Protein AF-A0A7X8ELQ6-F1 (afdb_monomer_lite)

Sequence (70 aa):
REIGVGRVSIPVGPLFAAVKGMTAYLEAIKGDQIAEGRTELVAPFSEFKDLVGFEKFRELEKDYLPEFVE

Secondary structure (DSSP, 8-state):
-TT--S----SSHHHHHHHHHHHHHHHHTTTT---TT-GGGS--HHHHHHHHTHHHHHHHHHHHSPP---

Structure (mmCIF, N/CA/C/O backbone):
data_AF-A0A7X8ELQ6-F1
#
_entry.id   AF-A0A7X8ELQ6-F1
#
loop_
_atom_site.group_PDB
_atom_site.id
_atom_site.type_symbol
_atom_site.label_atom_id
_atom_site.label_alt_id
_atom_site.label_comp_id
_atom_site.label_asym_id
_atom_site.label_entity_id
_atom_site.label_seq_id
_atom_site.pdbx_PDB_ins_code
_atom_site.Cartn_x
_atom_site.Cartn_y
_atom_site.Cartn_z
_atom_site.occupancy
_atom_site.B_iso_or_equiv
_atom_site.auth_seq_id
_atom_site.auth_comp_id
_atom_site.auth_asym_id
_atom_site.auth_atom_id
_atom_site.pdbx_PDB_model_num
ATOM 1 N N . ARG A 1 1 ? 16.333 11.756 -18.873 1.00 58.59 1 ARG A N 1
ATOM 2 C CA . ARG A 1 1 ? 16.771 11.224 -20.191 1.00 58.59 1 ARG A CA 1
ATOM 3 C C . ARG A 1 1 ? 17.860 12.097 -20.818 1.00 58.59 1 ARG A C 1
ATOM 5 O O . ARG A 1 1 ? 18.805 11.532 -21.337 1.00 58.59 1 ARG A O 1
ATOM 12 N N . GLU A 1 2 ? 17.788 13.425 -20.687 1.00 71.19 2 GLU A N 1
ATOM 13 C CA . GLU A 1 2 ? 18.761 14.389 -21.250 1.00 71.19 2 GLU A CA 1
ATOM 14 C C . GLU A 1 2 ? 20.209 14.257 -20.731 1.00 71.19 2 GLU A C 1
ATOM 16 O O . GLU A 1 2 ? 21.140 14.587 -21.447 1.00 71.19 2 GLU A O 1
ATOM 21 N N . ILE A 1 3 ? 20.418 13.696 -19.536 1.00 81.62 3 ILE A N 1
ATOM 22 C CA . ILE A 1 3 ? 21.746 13.438 -18.933 1.00 81.62 3 ILE A CA 1
ATOM 23 C C . ILE A 1 3 ? 22.337 12.044 -19.250 1.00 81.62 3 ILE A C 1
ATOM 25 O O . ILE A 1 3 ? 23.323 11.641 -18.644 1.00 81.62 3 ILE A O 1
ATOM 29 N N . GLY A 1 4 ? 21.745 11.272 -20.172 1.00 92.00 4 GLY A N 1
ATOM 30 C CA . GLY A 1 4 ? 22.347 10.022 -20.678 1.00 92.00 4 GLY A CA 1
ATOM 31 C C . GLY A 1 4 ? 22.329 8.806 -19.734 1.00 92.00 4 GLY A C 1
ATOM 32 O O . GLY A 1 4 ? 23.004 7.815 -19.994 1.00 92.00 4 GLY A O 1
ATOM 33 N N . VAL A 1 5 ? 21.564 8.841 -18.638 1.00 89.94 5 VAL A N 1
ATOM 34 C CA . VAL A 1 5 ? 21.528 7.744 -17.649 1.00 89.94 5 VAL A CA 1
ATOM 35 C C . VAL A 1 5 ? 20.710 6.544 -18.150 1.00 89.94 5 VAL A C 1
ATOM 37 O O . VAL A 1 5 ?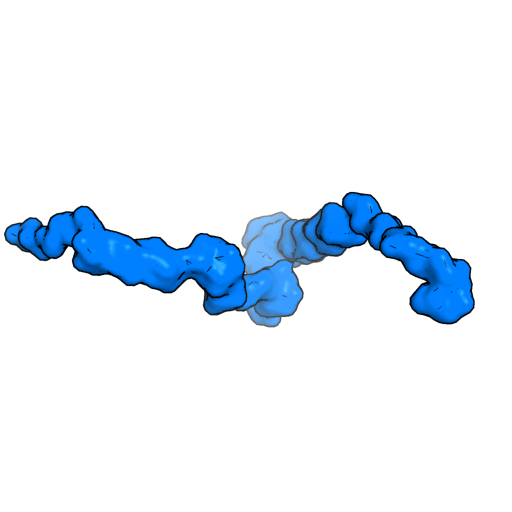 19.543 6.703 -18.513 1.00 89.94 5 VAL A O 1
ATOM 40 N N . GLY A 1 6 ? 21.291 5.338 -18.106 1.00 92.19 6 GLY A N 1
ATOM 41 C CA . GLY A 1 6 ? 20.644 4.093 -18.557 1.00 92.19 6 GLY A CA 1
ATOM 42 C C . GLY A 1 6 ? 19.632 3.486 -17.574 1.00 92.19 6 GLY A C 1
ATOM 43 O O . GLY A 1 6 ? 18.734 2.756 -17.984 1.00 92.19 6 GLY A O 1
ATOM 44 N N . ARG A 1 7 ? 19.742 3.800 -16.276 1.00 92.00 7 ARG A N 1
ATOM 45 C CA . ARG A 1 7 ? 18.793 3.380 -15.233 1.00 92.00 7 ARG A CA 1
ATOM 46 C C . ARG A 1 7 ? 18.790 4.385 -14.090 1.00 92.00 7 ARG A C 1
ATOM 48 O O . ARG A 1 7 ? 19.845 4.861 -13.682 1.00 92.00 7 ARG A O 1
ATOM 55 N N . VAL A 1 8 ? 17.613 4.635 -13.527 1.00 89.31 8 VAL A N 1
ATOM 56 C CA . VAL A 1 8 ? 17.455 5.305 -12.232 1.00 89.31 8 VAL A CA 1
ATOM 57 C C . VAL A 1 8 ? 16.950 4.267 -11.239 1.00 89.31 8 VAL A C 1
ATOM 59 O O . VAL A 1 8 ? 16.009 3.534 -11.531 1.00 89.31 8 VAL A O 1
ATOM 62 N N . SER A 1 9 ? 17.603 4.168 -10.085 1.00 91.81 9 SER A N 1
ATOM 63 C CA . SER A 1 9 ? 17.225 3.232 -9.027 1.00 91.81 9 SER A CA 1
ATOM 64 C C . SER A 1 9 ? 16.581 4.000 -7.880 1.00 91.81 9 SER A C 1
ATOM 66 O O . SER A 1 9 ? 17.195 4.923 -7.356 1.00 91.81 9 SER A O 1
ATOM 68 N N . ILE A 1 10 ? 15.384 3.589 -7.460 1.00 91.62 10 ILE A N 1
ATOM 69 C CA . ILE A 1 10 ? 14.697 4.122 -6.274 1.00 91.62 10 ILE A CA 1
ATOM 70 C C . ILE A 1 10 ? 14.500 2.951 -5.301 1.00 91.62 10 ILE A C 1
ATOM 72 O O . ILE A 1 10 ? 13.451 2.314 -5.310 1.00 91.62 10 ILE A O 1
ATOM 76 N N . PRO A 1 11 ? 15.530 2.592 -4.516 1.00 90.44 11 PRO A N 1
ATOM 77 C CA . PRO A 1 11 ? 15.566 1.310 -3.812 1.00 90.44 11 PRO A CA 1
ATOM 78 C C . PRO A 1 11 ? 14.558 1.203 -2.660 1.00 90.44 11 PRO A C 1
ATOM 80 O O . PRO A 1 11 ? 14.035 0.126 -2.412 1.00 90.44 11 PRO A O 1
ATOM 83 N N . VAL A 1 12 ? 14.277 2.307 -1.961 1.00 95.31 12 VAL A N 1
ATOM 84 C CA . VAL A 1 12 ? 13.494 2.299 -0.706 1.00 95.31 12 VAL A CA 1
ATOM 85 C C . VAL A 1 12 ? 12.206 3.119 -0.765 1.00 95.31 12 VAL A C 1
ATOM 87 O O . VAL A 1 12 ? 11.467 3.165 0.213 1.00 95.31 12 VAL A O 1
ATOM 90 N N . GLY A 1 13 ? 11.912 3.751 -1.904 1.00 95.69 13 GLY A N 1
ATOM 91 C CA . GLY A 1 13 ? 10.746 4.629 -2.057 1.00 95.69 13 GLY A CA 1
ATOM 92 C C . GLY A 1 13 ? 9.424 3.964 -1.645 1.00 95.69 13 GLY A C 1
ATOM 93 O O . GLY A 1 13 ? 8.722 4.519 -0.799 1.00 95.69 13 GLY A O 1
ATOM 94 N N . PRO A 1 14 ? 9.108 2.756 -2.154 1.00 94.88 14 PRO A N 1
ATOM 95 C CA . PRO A 1 14 ? 7.884 2.050 -1.777 1.00 94.88 14 PRO A CA 1
ATOM 96 C C . PRO A 1 14 ? 7.813 1.716 -0.283 1.00 94.88 14 PRO A C 1
ATOM 98 O O . PRO A 1 14 ? 6.771 1.895 0.341 1.00 94.88 14 PRO A O 1
ATOM 101 N N . LEU A 1 15 ? 8.931 1.288 0.313 1.00 96.69 15 LEU A N 1
ATOM 102 C CA . LEU A 1 15 ? 8.976 0.946 1.734 1.00 96.69 15 LEU A CA 1
ATOM 103 C C . LEU A 1 15 ? 8.743 2.180 2.614 1.00 96.69 15 LEU A C 1
ATOM 105 O O . LEU A 1 15 ? 8.010 2.105 3.594 1.00 96.69 15 LEU A O 1
ATOM 109 N N . PHE A 1 16 ? 9.316 3.330 2.251 1.00 96.44 16 PHE A N 1
ATOM 110 C CA . PHE A 1 16 ? 9.120 4.577 2.997 1.00 96.44 16 PHE A CA 1
ATOM 111 C C . PHE A 1 16 ? 7.660 5.038 2.942 1.00 96.44 16 PHE A C 1
ATOM 113 O O . PHE A 1 16 ? 7.113 5.473 3.957 1.00 96.44 16 PHE A O 1
ATOM 120 N N . ALA A 1 17 ? 7.016 4.906 1.780 1.00 95.81 17 ALA A N 1
ATOM 121 C CA . ALA A 1 17 ? 5.594 5.193 1.634 1.00 95.81 17 ALA A CA 1
ATOM 122 C C . ALA A 1 17 ? 4.739 4.251 2.500 1.00 95.81 17 ALA A C 1
ATOM 124 O O . ALA A 1 17 ? 3.864 4.724 3.227 1.00 95.81 17 ALA A O 1
ATOM 125 N N . ALA A 1 18 ? 5.042 2.949 2.490 1.00 96.00 18 ALA A N 1
ATOM 126 C CA . ALA A 1 18 ? 4.345 1.952 3.300 1.00 96.00 18 ALA A CA 1
ATOM 127 C C . ALA A 1 18 ? 4.477 2.227 4.807 1.00 96.00 18 ALA A C 1
ATOM 129 O O . ALA A 1 18 ? 3.473 2.247 5.515 1.00 96.00 18 ALA A O 1
ATOM 130 N N . VAL A 1 19 ? 5.694 2.507 5.291 1.00 97.69 19 VAL A N 1
ATOM 131 C CA . VAL A 1 19 ? 5.939 2.865 6.699 1.00 97.69 19 VAL A CA 1
ATOM 132 C C . VAL A 1 19 ? 5.132 4.102 7.088 1.00 97.69 19 VAL A C 1
ATOM 134 O O . VAL A 1 19 ? 4.457 4.094 8.114 1.00 97.69 19 VAL A O 1
ATOM 137 N N . LYS A 1 20 ? 5.148 5.155 6.263 1.00 97.12 20 LYS A N 1
ATOM 138 C CA . LYS A 1 20 ? 4.408 6.389 6.556 1.00 97.12 20 LYS A CA 1
ATOM 139 C C . LYS A 1 20 ? 2.894 6.160 6.617 1.00 97.12 20 LYS A C 1
ATOM 141 O O . LYS A 1 20 ? 2.259 6.644 7.551 1.00 9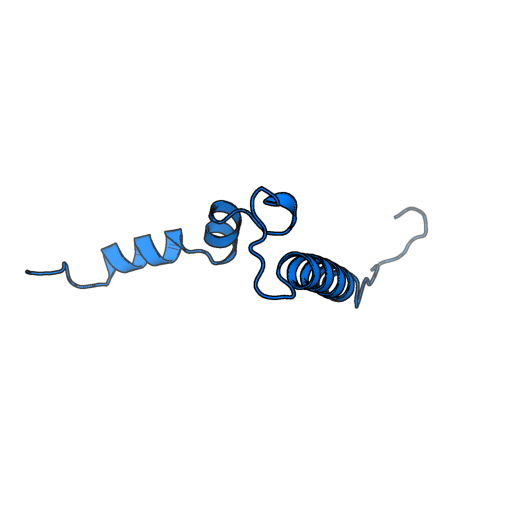7.12 20 LYS A O 1
ATOM 146 N N . GLY A 1 21 ? 2.328 5.441 5.646 1.00 96.12 21 GLY A N 1
ATOM 147 C CA . GLY A 1 21 ? 0.893 5.139 5.609 1.00 96.12 21 GLY A CA 1
ATOM 148 C C . GLY A 1 21 ? 0.449 4.293 6.802 1.00 96.12 21 GLY A C 1
ATOM 149 O O . GLY A 1 21 ? -0.521 4.632 7.474 1.00 96.12 21 GLY A O 1
ATOM 150 N N . MET A 1 22 ? 1.219 3.253 7.129 1.00 96.88 22 MET A N 1
ATOM 151 C CA . MET A 1 22 ? 0.936 2.377 8.266 1.00 96.88 22 MET A CA 1
ATOM 152 C C . MET A 1 22 ? 0.982 3.131 9.596 1.00 96.88 22 MET A C 1
ATOM 154 O O . MET A 1 22 ? 0.058 3.005 10.393 1.00 96.88 22 MET A O 1
ATOM 158 N N . THR A 1 23 ? 2.000 3.967 9.821 1.00 97.75 23 THR A N 1
ATOM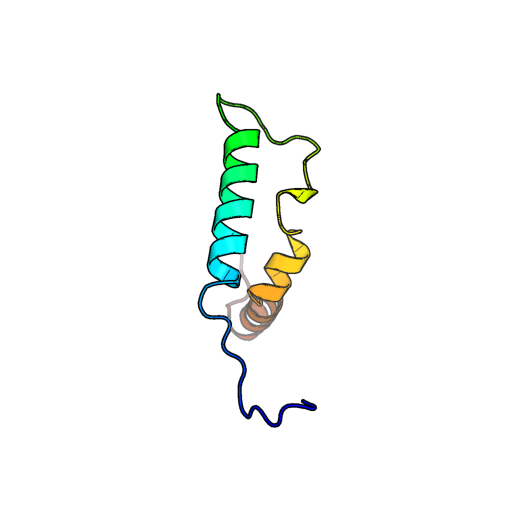 159 C CA . THR A 1 23 ? 2.071 4.810 11.025 1.00 97.75 23 THR A CA 1
ATOM 160 C C . THR A 1 23 ? 0.866 5.745 11.132 1.00 97.75 23 THR A C 1
ATOM 162 O O . THR A 1 23 ? 0.299 5.881 12.212 1.00 97.75 23 THR A O 1
ATOM 165 N N . ALA A 1 24 ? 0.444 6.366 10.025 1.00 96.69 24 ALA A N 1
ATOM 166 C CA . ALA A 1 24 ? -0.711 7.263 10.022 1.00 96.69 24 ALA A CA 1
ATOM 167 C C . ALA A 1 24 ? -2.024 6.533 10.354 1.00 96.69 24 ALA A C 1
ATOM 169 O O . ALA A 1 24 ? -2.834 7.056 11.116 1.00 96.69 24 ALA A O 1
ATOM 170 N N . TYR A 1 25 ? -2.219 5.324 9.818 1.00 96.50 25 TYR A N 1
ATOM 171 C CA . TYR A 1 25 ? -3.380 4.494 10.136 1.00 96.50 25 TYR A CA 1
ATOM 172 C C . TYR A 1 25 ? -3.379 4.036 11.599 1.00 96.50 25 TYR A C 1
ATOM 174 O O . TYR A 1 25 ? -4.382 4.197 12.288 1.00 96.50 25 TYR A O 1
ATOM 182 N N . LEU A 1 26 ? -2.247 3.525 12.094 1.00 96.38 26 LEU A N 1
ATOM 183 C CA . LEU A 1 26 ? -2.118 3.057 13.477 1.00 96.38 26 LEU A CA 1
ATOM 184 C C . LEU A 1 26 ? -2.362 4.173 14.496 1.00 96.38 26 LEU A C 1
ATOM 186 O O . LEU A 1 26 ? -3.019 3.936 15.505 1.00 96.38 26 LEU A O 1
ATOM 190 N N . GLU A 1 27 ? -1.881 5.389 14.232 1.00 96.25 27 GLU A N 1
ATOM 191 C CA . GLU A 1 27 ? -2.151 6.531 15.111 1.00 96.25 27 GLU A CA 1
ATOM 192 C C . GLU A 1 27 ? -3.643 6.898 15.119 1.00 96.25 27 GLU A C 1
ATOM 194 O O . GLU A 1 27 ? -4.170 7.266 16.163 1.00 96.25 27 GLU A O 1
ATOM 199 N N . ALA A 1 28 ? -4.345 6.737 13.991 1.00 95.75 28 ALA A N 1
ATOM 200 C CA . ALA A 1 28 ? -5.776 7.022 13.893 1.00 95.75 28 ALA A CA 1
ATOM 201 C C . ALA A 1 28 ? -6.673 6.020 14.645 1.00 95.75 28 ALA A C 1
ATOM 203 O O . ALA A 1 28 ? -7.815 6.356 14.944 1.00 95.75 28 ALA A O 1
ATOM 204 N N . ILE A 1 29 ? -6.184 4.810 14.939 1.00 96.06 29 ILE A N 1
ATOM 205 C CA . ILE A 1 29 ? -6.939 3.770 15.671 1.00 96.06 29 ILE A CA 1
ATOM 206 C C . ILE A 1 29 ? -6.425 3.533 17.099 1.00 96.06 29 ILE A C 1
ATOM 208 O O . ILE A 1 29 ? -6.886 2.640 17.811 1.00 96.06 29 ILE A O 1
ATOM 212 N N . LYS A 1 30 ? -5.422 4.296 17.530 1.00 96.62 30 LYS A N 1
ATOM 213 C CA . LYS A 1 30 ? -4.776 4.122 18.830 1.00 96.62 30 LYS A CA 1
ATOM 214 C C . LYS A 1 30 ? -5.750 4.409 19.977 1.00 96.62 30 LYS A C 1
ATOM 216 O O . LYS A 1 30 ? -6.537 5.345 19.915 1.00 96.62 30 LYS A O 1
ATOM 221 N N . GLY A 1 31 ? -5.637 3.643 21.066 1.00 95.88 31 GLY A N 1
ATOM 222 C CA . GLY A 1 31 ? -6.485 3.823 22.250 1.00 95.88 31 GLY A CA 1
ATOM 223 C C . GLY A 1 31 ? -7.928 3.362 22.031 1.00 95.88 31 GLY A C 1
ATOM 224 O O . GLY A 1 31 ? -8.847 4.038 22.481 1.00 95.88 31 GLY A O 1
ATOM 225 N N . ASP A 1 32 ? -8.100 2.240 21.324 1.00 91.94 32 ASP A N 1
ATOM 226 C CA . ASP A 1 32 ? -9.386 1.600 21.011 1.00 91.94 32 ASP A CA 1
ATOM 227 C C . ASP A 1 32 ? -10.347 2.475 20.188 1.00 91.94 32 ASP A C 1
ATOM 229 O O . ASP A 1 32 ? -11.570 2.384 20.304 1.00 91.94 32 ASP A O 1
ATOM 233 N N . GLN A 1 33 ? -9.786 3.326 19.325 1.00 93.88 33 GLN A N 1
ATOM 234 C CA . GLN A 1 33 ? -10.549 4.154 18.397 1.00 93.88 33 GLN A CA 1
ATOM 235 C C . GLN A 1 33 ? -10.754 3.446 17.057 1.00 93.88 33 GLN A C 1
ATOM 237 O O . GLN A 1 33 ? -9.936 2.639 16.615 1.00 93.88 33 GLN A O 1
ATOM 242 N N . ILE A 1 34 ? -11.838 3.799 16.370 1.00 93.25 34 ILE A N 1
ATOM 243 C CA . ILE A 1 34 ? -12.049 3.444 14.966 1.00 93.25 34 ILE A CA 1
ATOM 244 C C . ILE A 1 34 ? -11.725 4.647 14.077 1.00 93.25 34 ILE A C 1
ATOM 246 O O . ILE A 1 34 ? -12.000 5.790 14.435 1.00 93.25 34 ILE A O 1
ATOM 250 N N . ALA A 1 35 ? -11.179 4.393 12.889 1.00 91.75 35 ALA A N 1
ATOM 251 C CA . ALA A 1 35 ? -10.847 5.425 11.906 1.00 91.75 35 ALA A CA 1
ATOM 252 C C . ALA A 1 35 ? -12.081 5.843 11.073 1.00 91.75 35 ALA A C 1
ATOM 254 O O . ALA A 1 35 ? -12.057 5.826 9.840 1.00 91.75 35 ALA A O 1
ATOM 255 N N . GLU A 1 36 ? -13.193 6.166 11.739 1.00 92.75 36 GLU A N 1
ATOM 256 C CA . GLU A 1 36 ? -14.449 6.525 11.074 1.00 92.75 36 GLU A CA 1
ATOM 257 C C . GLU A 1 36 ? -14.273 7.771 10.189 1.00 92.75 36 GLU A C 1
ATOM 259 O O . GLU A 1 36 ? -13.674 8.768 10.590 1.00 92.75 36 GLU A O 1
ATOM 264 N N . GLY A 1 37 ? -14.752 7.698 8.944 1.00 92.38 37 GLY A N 1
ATOM 265 C CA . GLY A 1 37 ? -14.624 8.779 7.962 1.00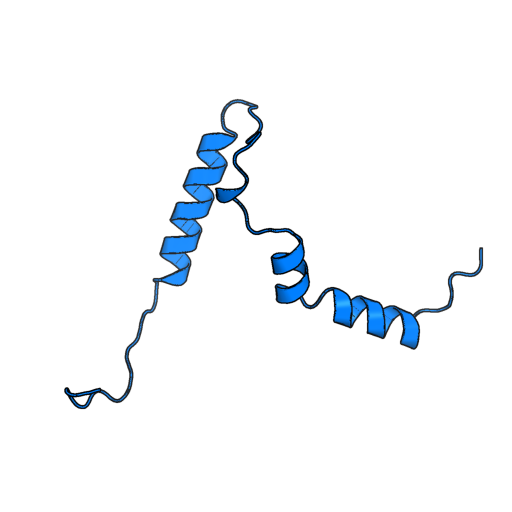 92.38 37 GLY A CA 1
ATOM 266 C C . GLY A 1 37 ? -13.214 8.990 7.394 1.00 92.38 37 GLY A C 1
ATOM 267 O O . GLY A 1 37 ? -13.057 9.811 6.495 1.00 92.38 37 GLY A O 1
ATOM 268 N N . ARG A 1 38 ? -12.199 8.243 7.856 1.00 92.69 38 ARG A N 1
ATOM 269 C CA . ARG A 1 38 ? -1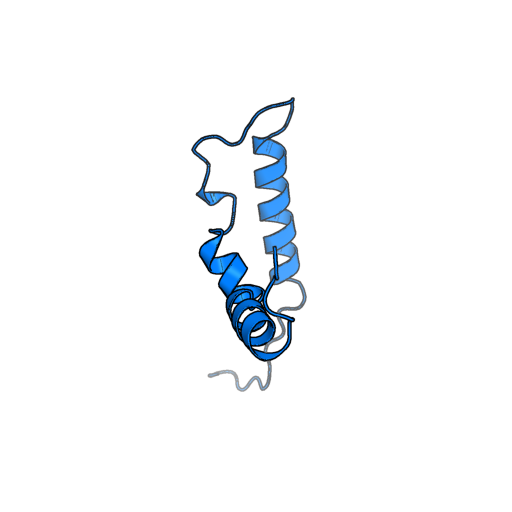0.800 8.358 7.404 1.00 92.69 38 ARG A CA 1
ATOM 270 C C . ARG A 1 38 ? -10.474 7.407 6.247 1.00 92.69 38 ARG A C 1
ATOM 272 O O . ARG A 1 38 ? -9.506 6.643 6.299 1.00 92.69 38 ARG A O 1
ATOM 279 N N . THR A 1 39 ? -11.312 7.398 5.212 1.00 92.69 39 THR A N 1
ATOM 280 C CA . THR A 1 39 ? -11.158 6.484 4.066 1.00 92.69 39 THR A CA 1
ATOM 281 C C . THR A 1 39 ? -9.887 6.743 3.259 1.00 92.69 39 THR A C 1
ATOM 283 O O . THR A 1 39 ? -9.432 5.853 2.550 1.00 92.69 39 THR A O 1
ATOM 286 N N . GLU A 1 40 ? -9.263 7.912 3.403 1.00 94.75 40 GLU A N 1
ATOM 287 C CA . GLU A 1 40 ? -7.995 8.252 2.759 1.00 94.75 40 GLU A CA 1
ATOM 288 C C . GLU A 1 40 ? -6.777 7.532 3.362 1.00 94.75 40 GLU A C 1
ATOM 290 O O . GLU A 1 40 ? -5.700 7.549 2.767 1.00 94.75 40 GLU A O 1
ATOM 295 N N . LEU A 1 41 ? -6.919 6.915 4.543 1.00 94.88 41 LEU A N 1
ATOM 296 C CA . LEU A 1 41 ? -5.841 6.162 5.197 1.00 94.88 41 LEU A CA 1
ATOM 297 C C . LEU A 1 41 ? -5.701 4.725 4.681 1.00 94.88 41 LEU A C 1
ATOM 299 O O . LEU A 1 41 ? -4.761 4.029 5.068 1.00 94.88 41 LEU A O 1
ATOM 303 N N . VAL A 1 42 ? -6.626 4.264 3.839 1.00 92.69 42 VAL A N 1
ATOM 304 C CA . VAL A 1 42 ? -6.679 2.884 3.353 1.00 92.69 42 VAL A CA 1
ATOM 305 C C . VAL A 1 42 ? -6.913 2.849 1.848 1.00 92.69 42 VAL A C 1
ATOM 307 O O . VAL A 1 42 ? -7.526 3.745 1.275 1.00 92.69 42 VAL A O 1
ATOM 310 N N . ALA A 1 43 ? -6.431 1.794 1.195 1.00 94.06 43 ALA A N 1
ATOM 311 C CA . ALA A 1 43 ? -6.794 1.541 -0.192 1.00 94.06 43 ALA A CA 1
ATOM 312 C C . ALA A 1 43 ? -8.276 1.122 -0.275 1.00 94.06 43 ALA A C 1
ATOM 314 O O . ALA A 1 43 ? -8.730 0.338 0.570 1.00 94.06 43 ALA A O 1
ATOM 315 N N . PRO A 1 44 ? -9.031 1.577 -1.289 1.00 95.25 44 PRO A N 1
ATOM 316 C CA . PRO A 1 44 ? -10.360 1.051 -1.564 1.00 95.25 44 PRO A CA 1
ATOM 317 C C . PRO A 1 44 ? -10.328 -0.468 -1.752 1.00 95.25 44 PRO A C 1
ATOM 319 O O . PRO A 1 44 ? -9.440 -1.015 -2.409 1.00 95.25 44 PRO A O 1
ATOM 322 N N . PHE A 1 45 ? -11.333 -1.169 -1.223 1.00 94.38 45 PHE A N 1
ATOM 323 C CA . PHE A 1 45 ? -11.376 -2.629 -1.324 1.00 94.38 45 PHE A CA 1
ATOM 324 C C . PHE A 1 45 ? -11.449 -3.118 -2.779 1.00 94.38 45 PHE A C 1
ATOM 326 O O . PHE A 1 45 ? -10.887 -4.159 -3.105 1.00 94.38 45 PHE A O 1
ATOM 333 N N . SER A 1 46 ? -12.085 -2.355 -3.673 1.00 95.81 46 SER A N 1
ATOM 334 C CA 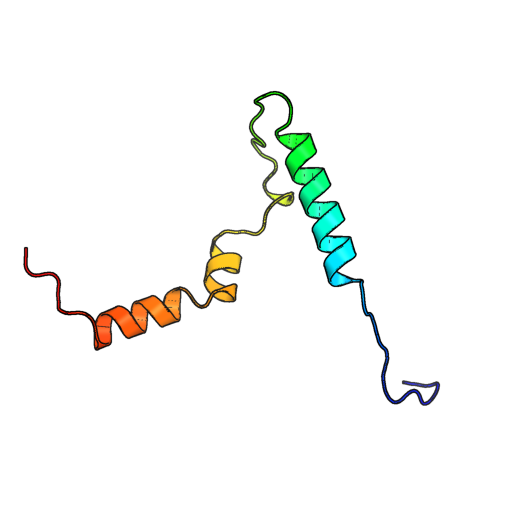. SER A 1 46 ? -12.093 -2.640 -5.112 1.00 95.81 46 SER A CA 1
ATOM 335 C C . SER A 1 46 ? -10.684 -2.651 -5.708 1.00 95.81 46 SER A C 1
ATOM 337 O O . SER A 1 46 ? -10.322 -3.613 -6.373 1.00 95.81 46 SER A O 1
ATOM 339 N N . GLU A 1 47 ? -9.863 -1.645 -5.400 1.00 96.50 47 GLU A N 1
ATOM 340 C CA . GLU A 1 47 ? -8.476 -1.579 -5.877 1.00 96.50 47 GLU A CA 1
ATOM 341 C C . GLU A 1 47 ? -7.637 -2.728 -5.312 1.00 96.50 47 GLU A C 1
ATOM 343 O O . GLU A 1 47 ? -6.808 -3.308 -6.014 1.00 96.50 47 GLU A O 1
ATOM 348 N N . PHE A 1 48 ? -7.881 -3.105 -4.054 1.00 95.88 48 PHE A N 1
ATOM 349 C CA . PHE A 1 48 ? -7.242 -4.274 -3.461 1.00 95.88 48 PHE A CA 1
ATOM 350 C C . PHE A 1 48 ? -7.618 -5.565 -4.198 1.00 95.88 48 PHE A C 1
ATOM 352 O O . PHE A 1 48 ? -6.728 -6.348 -4.527 1.00 95.88 48 PHE A O 1
ATOM 359 N N . LYS A 1 49 ? -8.908 -5.782 -4.494 1.00 97.25 49 LYS A N 1
ATOM 360 C CA . LYS A 1 49 ? -9.374 -6.951 -5.258 1.00 97.25 49 LYS A CA 1
ATOM 361 C C . LYS A 1 49 ? -8.700 -7.039 -6.625 1.00 97.25 49 LYS A C 1
ATOM 363 O O . LYS A 1 49 ? -8.272 -8.127 -7.015 1.00 97.25 49 LYS A O 1
ATOM 368 N N . ASP A 1 50 ? -8.570 -5.910 -7.313 1.00 96.69 50 ASP A N 1
ATOM 369 C CA . ASP A 1 50 ? -7.900 -5.844 -8.610 1.00 96.69 50 ASP A CA 1
ATOM 370 C C . ASP A 1 50 ? -6.409 -6.185 -8.479 1.00 96.69 50 ASP A C 1
ATOM 372 O O . ASP A 1 50 ? -5.891 -7.005 -9.243 1.00 96.69 50 ASP A O 1
ATOM 376 N N . LEU A 1 51 ? -5.733 -5.627 -7.466 1.00 96.69 51 LEU A N 1
ATOM 377 C CA . LEU A 1 51 ? -4.317 -5.880 -7.189 1.00 96.69 51 LEU A CA 1
ATOM 378 C C . LEU A 1 51 ? -4.034 -7.361 -6.907 1.00 96.69 51 LEU A C 1
ATOM 380 O O . LEU A 1 51 ? -3.067 -7.912 -7.433 1.00 96.69 51 LEU A O 1
ATOM 384 N N . VAL A 1 52 ? -4.860 -8.005 -6.078 1.00 97.00 52 VAL A N 1
ATOM 385 C CA . VAL A 1 52 ? -4.665 -9.418 -5.705 1.00 97.00 52 VAL A CA 1
ATOM 386 C C . VAL A 1 52 ? -5.230 -10.395 -6.737 1.00 97.00 52 VAL A C 1
ATOM 388 O O . VAL A 1 52 ? -5.096 -11.605 -6.570 1.00 97.00 52 VAL A O 1
ATOM 391 N N . GLY A 1 53 ? -5.851 -9.894 -7.808 1.00 97.25 53 GLY A N 1
ATOM 392 C CA . GLY A 1 53 ? -6.432 -10.720 -8.863 1.00 97.25 53 GLY A CA 1
ATOM 393 C C . GLY A 1 53 ? -7.658 -11.510 -8.408 1.00 97.25 53 GLY A C 1
ATOM 394 O O . GLY A 1 53 ? -7.904 -12.596 -8.929 1.00 97.25 53 GLY A O 1
ATOM 395 N N . PHE A 1 54 ? -8.421 -10.982 -7.449 1.00 96.75 54 PHE A N 1
ATOM 396 C CA . PHE A 1 54 ? -9.563 -11.666 -6.840 1.00 96.75 54 PHE A CA 1
ATOM 397 C C . PHE A 1 54 ? -10.563 -12.196 -7.880 1.00 96.75 54 PHE A C 1
ATOM 399 O O . PHE A 1 54 ? -10.949 -13.359 -7.824 1.00 96.75 54 PHE A O 1
ATOM 406 N N . GLU A 1 55 ? -10.941 -11.379 -8.867 1.00 94.62 55 GLU A N 1
ATOM 407 C CA . GLU A 1 55 ? -11.922 -11.786 -9.884 1.00 94.62 55 GLU A CA 1
ATOM 408 C C . GLU A 1 55 ? -11.413 -12.944 -10.759 1.00 94.62 55 GLU A C 1
ATOM 410 O O . GLU A 1 55 ? -12.185 -13.827 -11.119 1.00 94.62 55 GLU A O 1
ATOM 415 N N . LYS A 1 56 ? -10.098 -13.023 -11.010 1.00 96.06 56 LYS A N 1
ATOM 416 C CA . LYS A 1 56 ? -9.502 -14.149 -11.749 1.00 96.06 56 LYS A CA 1
ATOM 417 C C . LYS A 1 56 ? -9.625 -15.449 -10.967 1.00 96.06 56 LYS A C 1
ATOM 419 O O . LYS A 1 56 ? -9.906 -16.488 -11.550 1.00 96.06 56 LYS A O 1
ATOM 424 N N . PHE A 1 57 ? -9.446 -15.400 -9.647 1.00 95.56 57 PHE A N 1
ATOM 425 C CA . PHE A 1 57 ? -9.703 -16.570 -8.811 1.00 95.56 57 PHE A CA 1
ATOM 426 C C . PHE A 1 57 ? -11.174 -16.979 -8.876 1.00 95.56 57 PHE A C 1
ATOM 428 O O . PHE A 1 57 ? -11.450 -18.157 -9.048 1.00 95.56 57 PHE A O 1
ATOM 435 N N . ARG A 1 58 ? -12.114 -16.027 -8.842 1.00 94.75 58 ARG A N 1
ATOM 436 C CA . ARG A 1 58 ? -13.555 -16.314 -8.964 1.00 94.75 58 ARG A CA 1
ATOM 437 C C . ARG A 1 58 ? -13.937 -16.945 -10.302 1.00 94.75 58 ARG A C 1
ATOM 439 O O . ARG A 1 58 ? -14.863 -17.748 -10.343 1.00 94.75 58 ARG A O 1
ATOM 446 N N . GLU A 1 59 ? -13.266 -16.577 -11.388 1.00 95.62 59 GLU A N 1
ATOM 447 C CA . GLU A 1 59 ? -13.435 -17.229 -12.692 1.00 95.62 59 GLU A CA 1
ATOM 448 C C . GLU A 1 59 ? -12.924 -18.672 -12.650 1.00 95.62 59 GLU A C 1
ATOM 450 O O . GLU A 1 59 ? -13.672 -19.589 -12.975 1.00 95.62 59 GLU A O 1
ATOM 455 N N . LEU A 1 60 ? -11.711 -18.889 -12.131 1.00 95.75 60 LEU A N 1
ATOM 456 C CA . LEU A 1 60 ? -11.150 -20.234 -11.964 1.00 95.75 60 LEU A CA 1
ATOM 457 C C . LEU A 1 60 ? -12.007 -21.113 -11.041 1.00 95.75 60 LEU A C 1
ATOM 459 O O . LEU A 1 60 ? -12.164 -22.304 -11.286 1.00 95.75 60 LEU A O 1
ATOM 463 N N . GLU A 1 61 ? -12.590 -20.548 -9.986 1.00 94.38 61 GLU A N 1
ATOM 464 C CA . GLU A 1 61 ? -13.500 -21.284 -9.110 1.00 94.38 61 GLU A CA 1
ATOM 465 C C . GLU A 1 61 ? -14.709 -21.830 -9.877 1.00 94.38 61 GLU A C 1
ATOM 467 O O . GLU A 1 61 ? -15.097 -22.967 -9.642 1.00 94.38 61 GLU A O 1
ATOM 472 N N . LYS A 1 62 ? -15.271 -21.073 -10.826 1.00 91.38 62 LYS A N 1
ATOM 473 C CA . LYS A 1 62 ? -16.399 -21.546 -11.649 1.00 91.38 62 LYS A CA 1
ATOM 474 C C . LYS A 1 62 ? -15.996 -22.674 -12.592 1.00 91.38 62 LYS A C 1
ATOM 476 O O . LYS A 1 62 ? -16.796 -23.567 -12.841 1.00 91.38 62 LYS A O 1
ATOM 481 N N . ASP A 1 63 ? -14.780 -22.608 -13.122 1.00 93.44 63 ASP A N 1
ATOM 482 C CA . ASP A 1 63 ? -14.295 -23.575 -14.105 1.00 93.44 63 ASP A CA 1
ATOM 483 C C . ASP A 1 63 ? -13.847 -24.894 -13.458 1.00 93.44 63 ASP A C 1
ATOM 485 O O . ASP A 1 63 ? -13.910 -25.949 -14.092 1.00 93.44 63 ASP A O 1
ATOM 489 N N . TYR A 1 64 ? -13.362 -24.840 -12.211 1.00 94.81 64 TYR A N 1
ATOM 490 C CA . TYR A 1 64 ? -12.630 -25.954 -11.601 1.00 94.81 64 TYR A CA 1
ATOM 491 C C . TYR A 1 64 ? -13.160 -26.431 -10.249 1.00 94.81 64 TYR A C 1
ATOM 493 O O . TYR A 1 64 ? -12.845 -27.563 -9.869 1.00 94.81 64 TYR A O 1
ATOM 501 N N . LEU A 1 65 ? -13.921 -25.626 -9.499 1.00 92.44 65 LEU A N 1
ATOM 502 C CA . LEU A 1 65 ? -14.551 -26.137 -8.284 1.00 92.44 65 LEU A CA 1
ATOM 503 C C . LEU A 1 65 ? -15.833 -26.896 -8.637 1.00 92.44 65 LEU A C 1
ATOM 505 O O . LEU A 1 65 ? -16.545 -26.508 -9.563 1.00 92.44 65 LEU A O 1
ATOM 509 N N . PRO A 1 66 ? -16.155 -27.968 -7.893 1.00 88.06 66 PRO A N 1
ATOM 510 C CA . PRO A 1 66 ? -17.465 -28.586 -7.994 1.00 88.06 66 PRO A CA 1
ATOM 511 C C . PRO A 1 66 ? -18.544 -27.530 -7.753 1.00 88.06 66 PRO A C 1
ATOM 513 O O . PRO A 1 66 ? -18.411 -26.715 -6.835 1.00 88.06 66 PRO A O 1
ATOM 516 N N . GLU A 1 67 ? -19.625 -27.570 -8.534 1.00 78.06 67 GLU A N 1
ATOM 517 C CA . GLU A 1 67 ? -20.834 -26.849 -8.151 1.00 78.06 67 GLU A CA 1
ATOM 518 C C . GLU A 1 67 ? -21.207 -27.300 -6.739 1.00 78.06 67 GLU A C 1
ATOM 520 O O . GLU A 1 67 ? -21.239 -28.498 -6.445 1.00 78.06 67 GLU A O 1
ATOM 525 N N . PHE A 1 68 ? -21.398 -26.338 -5.838 1.00 67.75 68 PHE A N 1
ATOM 526 C CA . PHE A 1 68 ? -21.809 -26.632 -4.477 1.00 67.75 68 PHE A CA 1
ATOM 527 C C . PHE A 1 68 ? -23.189 -27.294 -4.551 1.00 67.75 68 PHE A C 1
ATOM 529 O O . PHE A 1 68 ? -24.185 -26.626 -4.819 1.00 67.75 68 PHE A O 1
ATOM 536 N N . VAL A 1 69 ? -23.231 -28.615 -4.392 1.00 60.53 69 VAL A N 1
ATOM 537 C CA . VAL A 1 69 ? -24.479 -29.362 -4.244 1.00 60.53 69 VAL A CA 1
ATOM 538 C C . VAL A 1 69 ? -24.858 -29.247 -2.770 1.00 60.53 69 VAL A C 1
ATOM 540 O O . VAL A 1 69 ? -24.120 -29.752 -1.925 1.00 60.53 69 VAL A O 1
ATOM 543 N N . GLU A 1 70 ? -25.937 -28.510 -2.481 1.00 47.56 70 GLU A N 1
ATOM 544 C CA . GLU A 1 70 ? -26.552 -28.428 -1.141 1.00 47.56 70 GLU A CA 1
ATOM 545 C C . GLU A 1 70 ? -26.864 -29.809 -0.548 1.00 47.56 70 GLU A C 1
ATOM 547 O O . GLU A 1 70 ? -27.350 -30.694 -1.294 1.00 47.56 70 GLU A O 1
#

pLDDT: mean 91.79, std 9.37, range [47.56, 97.75]

Foldseek 3Di:
DVVPDPDDDDPCVVVVVVVVLVVVCCVCCPPNRDVPPVPVSDDPVVVVCVVVVVVVVVVVCVVPPPDPDD

Radius of gyration: 20.24 Å; chains: 1; bounding box: 49×44×44 Å